Protein AF-A0A0B1RYS3-F1 (afdb_monomer)

Mean predicted aligned error: 15.52 Å

Solvent-accessible surface area (backbone atoms only — not comparable to full-atom values): 4957 Å² total; per-residue (Å²): 129,90,84,82,63,66,102,83,60,78,51,73,67,55,52,51,53,50,51,53,38,47,72,74,70,48,78,71,86,69,83,69,88,70,93,64,90,81,69,82,69,56,69,69,56,53,53,60,50,58,72,47,41,63,65,52,52,52,50,35,63,77,51,75,53,78,80,68,88,78,81,84,127

Secondary structure (DSSP, 8-state):
-TTS--TTPPPHHHHHHHHHHHHTT----SPP--SS------HHHHHHHHHTHHHHHHHHHHTTTTT------

Structure (mmCIF, N/CA/C/O backbone):
data_AF-A0A0B1RYS3-F1
#
_entry.id   AF-A0A0B1RYS3-F1
#
loop_
_atom_site.group_PDB
_atom_site.id
_atom_site.type_symbol
_atom_site.label_atom_id
_atom_site.label_alt_id
_atom_site.label_comp_id
_atom_site.label_asym_id
_atom_site.label_entity_id
_atom_site.label_seq_id
_atom_site.pdbx_PDB_ins_code
_atom_site.Cartn_x
_atom_site.Cartn_y
_atom_site.Cartn_z
_atom_site.occupancy
_atom_site.B_iso_or_equiv
_atom_site.auth_seq_id
_atom_site.auth_comp_id
_atom_site.auth_asym_id
_atom_site.auth_atom_id
_atom_site.pdbx_PDB_model_num
ATOM 1 N N . MET A 1 1 ? -16.162 3.832 -23.147 1.00 47.16 1 MET A N 1
ATOM 2 C CA . MET A 1 1 ? -15.979 2.912 -21.999 1.00 47.16 1 MET A CA 1
ATOM 3 C C . MET A 1 1 ? -16.754 3.298 -20.738 1.00 47.16 1 MET A C 1
ATOM 5 O O . MET A 1 1 ? -17.099 2.396 -19.993 1.00 47.16 1 MET A O 1
ATOM 9 N N . CYS A 1 2 ? -17.156 4.560 -20.530 1.00 46.41 2 CYS A N 1
ATOM 10 C CA . CYS A 1 2 ? -18.007 4.969 -19.393 1.00 46.41 2 CYS A CA 1
ATOM 11 C C . CYS A 1 2 ? -19.528 4.826 -19.624 1.00 46.41 2 CYS A C 1
ATOM 13 O O . CYS A 1 2 ? -20.293 5.653 -19.142 1.00 46.41 2 CYS A O 1
ATOM 15 N N . LYS A 1 3 ? -19.988 3.829 -20.393 1.00 52.59 3 LYS A N 1
ATOM 16 C CA . LYS A 1 3 ? -21.433 3.648 -20.655 1.00 52.59 3 LYS A CA 1
ATOM 17 C C . LYS A 1 3 ? -21.981 2.269 -20.267 1.00 52.59 3 LYS A C 1
ATOM 19 O O . LYS A 1 3 ? -23.177 2.062 -20.385 1.00 52.59 3 LYS A O 1
ATOM 24 N N . VAL A 1 4 ? -21.131 1.342 -19.807 1.00 66.12 4 VAL A N 1
ATOM 25 C CA . VAL A 1 4 ? -21.521 -0.074 -19.612 1.00 66.12 4 VAL A CA 1
ATOM 26 C C . VAL A 1 4 ? -21.302 -0.584 -18.181 1.00 66.12 4 VAL A C 1
ATOM 28 O O . VAL A 1 4 ? -21.865 -1.605 -17.812 1.00 66.12 4 VAL A O 1
ATOM 31 N N . HIS A 1 5 ? -20.556 0.125 -17.329 1.00 52.09 5 HIS A N 1
ATOM 32 C CA . HIS A 1 5 ? -20.287 -0.334 -15.963 1.00 52.09 5 HIS A CA 1
ATOM 33 C C . HIS A 1 5 ? -20.602 0.767 -14.939 1.00 52.09 5 HIS A C 1
ATOM 35 O O . HIS A 1 5 ? -20.323 1.939 -15.187 1.00 52.09 5 HIS A O 1
ATOM 41 N N . GLY A 1 6 ? -21.263 0.385 -13.836 1.00 60.22 6 GLY A N 1
ATOM 42 C CA . GLY A 1 6 ? -21.630 1.252 -12.705 1.00 60.22 6 GLY A CA 1
ATOM 43 C C . GLY A 1 6 ? -20.431 1.634 -11.829 1.00 60.22 6 GLY A C 1
ATOM 44 O O . GLY A 1 6 ? -19.300 1.465 -12.257 1.00 60.22 6 GLY A O 1
ATOM 45 N N . VAL A 1 7 ? -20.680 2.110 -10.600 1.00 54.28 7 VAL A N 1
ATOM 46 C CA . VAL A 1 7 ? -19.782 2.817 -9.634 1.00 54.28 7 VAL A CA 1
ATOM 47 C C . VAL A 1 7 ? -18.370 2.219 -9.391 1.00 54.28 7 VAL A C 1
ATOM 49 O O . VAL A 1 7 ? -17.541 2.835 -8.738 1.00 54.28 7 VAL A O 1
ATOM 52 N N . ASN A 1 8 ? -18.030 1.076 -9.979 1.00 59.59 8 ASN A N 1
ATOM 53 C CA . ASN A 1 8 ? -16.731 0.409 -9.892 1.00 59.59 8 ASN A CA 1
ATOM 54 C C . ASN A 1 8 ? -15.890 0.505 -11.191 1.00 59.59 8 ASN A C 1
ATOM 56 O O . ASN A 1 8 ? -15.083 -0.376 -11.488 1.00 59.59 8 ASN A O 1
ATOM 60 N N . VAL A 1 9 ? -16.105 1.537 -12.022 1.00 64.06 9 VAL A N 1
ATOM 61 C CA . VAL A 1 9 ? -15.294 1.759 -13.236 1.00 64.06 9 VAL A CA 1
ATOM 62 C C . VAL A 1 9 ? -13.959 2.399 -12.873 1.00 64.06 9 VAL A C 1
ATOM 64 O O . VAL A 1 9 ? -13.907 3.383 -12.137 1.00 64.06 9 VAL A O 1
ATOM 67 N N . LEU A 1 10 ? -12.875 1.875 -13.452 1.00 68.44 10 LEU A N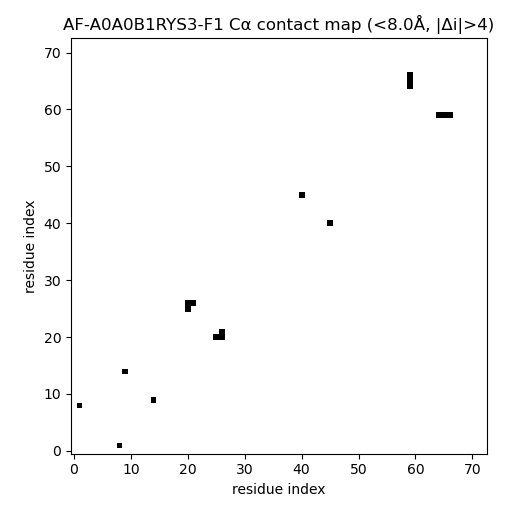 1
ATOM 68 C CA . LEU A 1 10 ? -11.546 2.478 -13.376 1.00 68.44 10 LEU A CA 1
ATOM 69 C C . LEU A 1 10 ? -11.603 3.951 -13.803 1.00 68.44 10 LEU A C 1
ATOM 71 O O . LEU A 1 10 ? -12.145 4.292 -14.858 1.00 68.44 10 LEU A O 1
ATOM 75 N N . SER A 1 11 ? -11.018 4.836 -12.996 1.00 78.56 11 SER A N 1
ATOM 76 C CA . SER A 1 11 ? -10.950 6.255 -13.338 1.00 78.56 11 SER A CA 1
ATOM 77 C C . SER A 1 11 ? -10.179 6.466 -14.646 1.00 78.56 11 SER A C 1
ATOM 79 O O . SER A 1 11 ? -9.331 5.656 -15.034 1.00 78.56 11 SER A O 1
ATOM 81 N N . GLN A 1 12 ? -10.414 7.597 -15.321 1.00 79.94 12 GLN A N 1
ATOM 82 C CA . GLN A 1 12 ? -9.676 7.937 -16.545 1.00 79.94 12 GLN A CA 1
ATOM 83 C C . GLN A 1 12 ? -8.153 7.912 -16.333 1.00 79.94 12 GLN A C 1
ATOM 85 O O . GLN A 1 12 ? -7.411 7.553 -17.244 1.00 79.94 12 GLN A O 1
ATOM 90 N N . MET A 1 13 ? -7.692 8.261 -15.128 1.00 78.50 13 MET A N 1
ATOM 91 C CA . MET A 1 13 ? -6.283 8.197 -14.744 1.00 78.50 13 MET A CA 1
ATOM 92 C C . MET A 1 13 ? -5.759 6.757 -14.750 1.00 78.50 13 MET A C 1
ATOM 94 O O . MET A 1 13 ? -4.707 6.484 -15.324 1.00 78.50 13 MET A O 1
ATOM 98 N N . ILE A 1 14 ? -6.514 5.819 -14.173 1.00 83.38 14 ILE A N 1
ATOM 99 C CA . ILE A 1 14 ? -6.130 4.406 -14.152 1.00 83.38 14 ILE A CA 1
ATOM 100 C C . ILE A 1 14 ? -6.086 3.848 -15.582 1.00 83.38 14 ILE A C 1
ATOM 102 O O . ILE A 1 14 ? -5.115 3.188 -15.946 1.00 83.38 14 ILE A O 1
ATOM 106 N N . CYS A 1 15 ? -7.066 4.184 -16.426 1.00 86.19 15 CYS A N 1
ATOM 107 C CA . CYS A 1 15 ? -7.068 3.788 -17.838 1.00 86.19 15 CYS A CA 1
ATOM 108 C C . CYS A 1 15 ? -5.823 4.288 -18.590 1.00 86.19 15 CYS A C 1
ATOM 110 O O . CYS A 1 15 ? -5.210 3.525 -19.336 1.00 86.19 15 CYS A O 1
ATOM 112 N N . LYS A 1 16 ? -5.418 5.548 -18.371 1.00 88.88 16 LYS A N 1
ATOM 113 C CA . LYS A 1 16 ? -4.197 6.116 -18.969 1.00 88.88 16 LYS A CA 1
ATOM 114 C C . LYS A 1 16 ? -2.941 5.376 -18.506 1.00 88.88 16 LYS A C 1
ATOM 116 O O . LYS A 1 16 ? -2.112 5.016 -19.337 1.00 88.88 16 LYS A O 1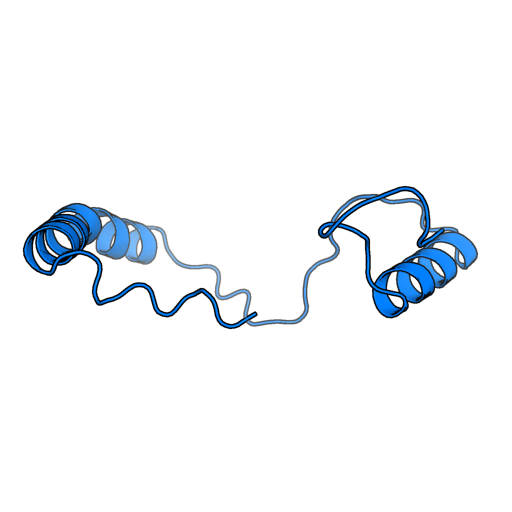
ATOM 121 N N . ASN A 1 17 ? -2.826 5.096 -17.208 1.00 87.44 17 ASN A N 1
ATOM 122 C CA . ASN A 1 17 ? -1.676 4.381 -16.651 1.00 87.44 17 ASN A CA 1
ATOM 123 C C . ASN A 1 17 ? -1.556 2.956 -17.209 1.00 87.44 17 ASN A C 1
ATOM 125 O O . ASN A 1 17 ? -0.461 2.537 -17.587 1.00 87.44 17 ASN A O 1
ATOM 129 N N . TRP A 1 18 ? -2.674 2.233 -17.330 1.00 90.31 18 TRP A N 1
ATOM 130 C CA . TRP A 1 18 ? -2.693 0.914 -17.967 1.00 90.31 18 TRP A CA 1
ATOM 131 C C . TRP A 1 18 ? -2.303 0.974 -19.440 1.00 90.31 18 TRP A C 1
ATOM 133 O O . TRP A 1 18 ? -1.504 0.154 -19.887 1.00 90.31 18 TRP A O 1
ATOM 143 N N . PHE A 1 19 ? -2.805 1.962 -20.184 1.00 91.19 19 PHE A N 1
ATOM 144 C CA . PHE A 1 19 ? -2.448 2.118 -21.591 1.00 91.19 19 PHE A CA 1
ATOM 145 C C . PHE A 1 19 ? -0.941 2.337 -21.767 1.00 91.19 19 PHE A C 1
ATOM 147 O O . PHE A 1 19 ? -0.326 1.668 -22.593 1.00 91.19 19 PHE A O 1
ATOM 154 N N . THR A 1 20 ? -0.324 3.191 -20.946 1.00 91.56 20 THR A N 1
ATOM 155 C CA . THR A 1 20 ? 1.134 3.399 -20.943 1.00 91.56 20 THR A CA 1
A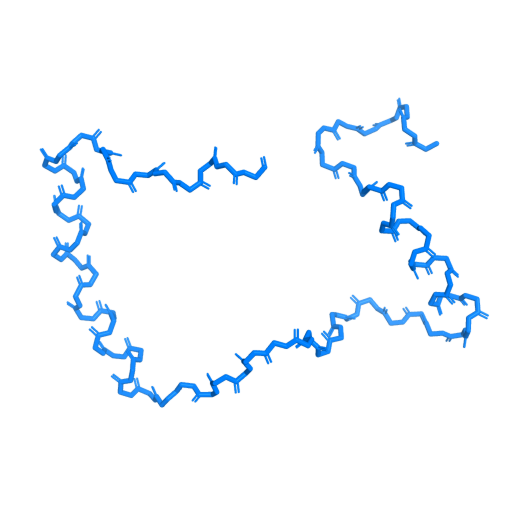TOM 156 C C . THR A 1 20 ? 1.899 2.122 -20.587 1.00 91.56 20 THR A C 1
ATOM 158 O O . THR A 1 20 ? 2.866 1.785 -21.269 1.00 91.56 20 THR A O 1
ATOM 161 N N . LYS A 1 21 ? 1.451 1.383 -19.562 1.00 90.62 21 LYS A N 1
ATOM 162 C CA . LYS A 1 21 ? 2.068 0.116 -19.130 1.00 90.62 21 LYS A CA 1
ATOM 163 C C . LYS A 1 21 ? 2.041 -0.939 -20.242 1.00 90.62 21 LYS A C 1
ATOM 165 O O . LYS A 1 21 ? 3.049 -1.581 -20.518 1.00 90.62 21 LYS A O 1
ATOM 170 N N . PHE A 1 22 ? 0.911 -1.079 -20.930 1.00 93.12 22 PHE A N 1
ATOM 171 C CA . PHE A 1 22 ? 0.788 -2.007 -22.054 1.00 93.12 22 PHE A CA 1
ATOM 172 C C . PHE A 1 22 ? 1.570 -1.534 -23.284 1.00 93.12 22 PHE A C 1
ATOM 174 O O . PHE A 1 22 ? 2.170 -2.353 -23.978 1.00 93.12 22 PHE A O 1
ATOM 181 N N . ARG A 1 23 ? 1.645 -0.219 -23.529 1.00 93.31 23 ARG A N 1
ATOM 182 C CA . ARG A 1 23 ? 2.451 0.361 -24.618 1.00 93.31 23 ARG A CA 1
ATOM 183 C C . ARG A 1 23 ? 3.948 0.079 -24.454 1.00 93.31 23 ARG A C 1
ATOM 185 O O . ARG A 1 23 ? 4.635 -0.043 -25.461 1.00 93.31 23 ARG A O 1
ATOM 192 N N . SER A 1 24 ? 4.445 -0.037 -23.221 1.00 93.69 24 SER A N 1
ATOM 193 C CA . SER A 1 24 ? 5.842 -0.395 -22.937 1.00 93.69 24 SER A CA 1
ATOM 194 C C . SER A 1 24 ? 6.114 -1.906 -22.948 1.00 93.69 24 SER A C 1
ATOM 196 O O . SER A 1 24 ? 7.217 -2.327 -22.610 1.00 93.69 24 SER A O 1
ATOM 198 N N . GLY A 1 25 ? 5.130 -2.729 -23.334 1.00 92.75 25 GLY A N 1
ATOM 199 C CA . GLY A 1 25 ? 5.262 -4.187 -23.405 1.00 92.75 25 GLY A CA 1
ATOM 200 C C . GLY A 1 25 ? 5.091 -4.905 -22.063 1.00 92.75 25 GLY A C 1
ATOM 201 O O . GLY A 1 25 ? 5.271 -6.119 -21.989 1.00 92.75 25 GLY A O 1
ATOM 202 N N . ASN A 1 26 ? 4.722 -4.192 -20.993 1.00 89.44 26 ASN A N 1
ATOM 203 C CA . ASN A 1 26 ? 4.447 -4.797 -19.695 1.00 89.44 26 ASN A CA 1
ATOM 204 C C . ASN A 1 26 ? 2.958 -5.154 -19.570 1.00 89.44 26 ASN A C 1
ATOM 206 O O . ASN A 1 26 ? 2.141 -4.337 -19.155 1.00 89.44 26 ASN A O 1
ATOM 210 N N . PHE A 1 27 ? 2.615 -6.406 -19.869 1.00 91.00 27 PHE A N 1
ATOM 211 C CA . PHE A 1 27 ? 1.248 -6.933 -19.759 1.00 91.00 27 PHE A CA 1
ATOM 212 C C . PHE A 1 27 ? 0.931 -7.564 -18.395 1.00 91.00 27 PHE A C 1
ATOM 214 O O . PHE A 1 27 ? -0.102 -8.212 -18.238 1.00 91.00 27 PHE A O 1
ATOM 221 N N . SER A 1 28 ? 1.802 -7.393 -17.394 1.00 88.19 28 SER A N 1
ATOM 222 C CA . SER A 1 28 ? 1.577 -7.969 -16.068 1.00 88.19 28 SER A CA 1
ATOM 223 C C . SER A 1 28 ? 0.336 -7.361 -15.415 1.00 88.19 28 SER A C 1
ATOM 225 O O . SER A 1 28 ? 0.193 -6.138 -15.343 1.00 88.19 28 SER A O 1
ATOM 227 N N . LEU A 1 29 ? -0.537 -8.217 -14.888 1.00 85.81 29 LEU A N 1
ATOM 228 C CA . LEU A 1 29 ? -1.699 -7.812 -14.093 1.00 85.81 29 LEU A CA 1
ATOM 229 C C . LEU A 1 29 ? -1.383 -7.687 -12.599 1.00 85.81 29 LEU A C 1
ATOM 231 O O . LEU A 1 29 ? -2.239 -7.263 -11.832 1.00 85.81 29 LEU A O 1
ATOM 235 N N . GLN A 1 30 ? -0.165 -8.049 -12.190 1.00 84.06 30 GLN A N 1
ATOM 236 C CA . GLN A 1 30 ? 0.251 -7.961 -10.797 1.00 84.06 30 GLN A CA 1
ATOM 237 C C . GLN A 1 30 ? 0.394 -6.498 -10.374 1.00 84.06 30 GLN A C 1
ATOM 239 O O . GLN A 1 30 ? 0.899 -5.656 -11.134 1.00 84.06 30 GLN A O 1
ATOM 244 N N . ASP A 1 31 ? -0.021 -6.225 -9.139 1.00 78.06 31 ASP A N 1
ATOM 245 C CA . ASP A 1 31 ? 0.248 -4.957 -8.481 1.00 78.06 31 ASP A CA 1
ATOM 246 C C . ASP A 1 31 ? 1.766 -4.791 -8.351 1.00 78.06 31 ASP A C 1
ATOM 248 O O . ASP A 1 31 ? 2.470 -5.643 -7.810 1.00 78.06 31 ASP A O 1
ATOM 252 N N . GLY A 1 32 ? 2.284 -3.684 -8.884 1.00 74.31 32 GLY A N 1
ATOM 253 C CA . GLY A 1 32 ? 3.669 -3.303 -8.640 1.00 74.31 32 GLY A CA 1
ATOM 254 C C . GLY A 1 32 ? 3.869 -2.954 -7.167 1.00 74.31 32 GLY A C 1
ATOM 255 O O . GLY A 1 32 ? 2.920 -2.582 -6.473 1.00 74.31 32 GLY A O 1
ATOM 256 N N . GLN A 1 33 ? 5.114 -3.022 -6.696 1.00 74.44 33 GLN A N 1
ATOM 257 C CA . GLN A 1 33 ? 5.461 -2.528 -5.366 1.00 74.44 33 GLN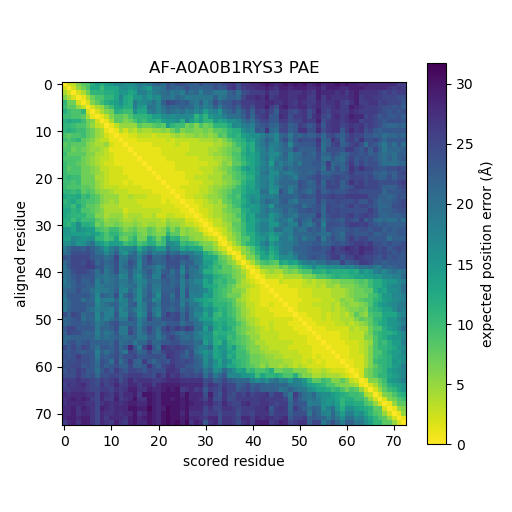 A CA 1
ATOM 258 C C . GLN A 1 33 ? 5.013 -1.064 -5.246 1.00 74.44 33 GLN A C 1
ATOM 260 O O . GLN A 1 33 ? 5.543 -0.177 -5.918 1.00 74.44 33 GLN A O 1
ATOM 265 N N . ARG A 1 34 ? 4.004 -0.807 -4.410 1.00 73.50 34 ARG A N 1
ATOM 266 C CA . ARG A 1 34 ? 3.492 0.548 -4.199 1.00 73.50 34 ARG A CA 1
ATOM 267 C C . ARG A 1 34 ? 4.547 1.351 -3.447 1.00 73.50 34 ARG A C 1
ATOM 269 O O . ARG A 1 34 ? 5.045 0.909 -2.415 1.00 73.50 34 ARG A O 1
ATOM 276 N N . SER A 1 35 ? 4.876 2.539 -3.946 1.00 66.88 35 SER A N 1
ATOM 277 C CA . SER A 1 35 ? 5.751 3.467 -3.232 1.00 66.88 35 SER A CA 1
ATOM 278 C C . SER A 1 35 ? 5.037 3.959 -1.970 1.00 66.88 35 SER A C 1
ATOM 280 O O . SER A 1 35 ? 4.090 4.741 -2.039 1.00 66.88 35 SER A O 1
ATOM 282 N N . GLY A 1 36 ? 5.471 3.465 -0.818 1.00 68.44 36 GLY A N 1
ATOM 283 C CA . GLY A 1 36 ? 4.959 3.783 0.511 1.00 68.44 36 GLY A CA 1
ATOM 284 C C . GLY A 1 36 ? 5.840 3.105 1.558 1.00 68.44 36 GLY A C 1
ATOM 285 O O . GLY A 1 36 ? 6.728 2.332 1.202 1.00 68.44 36 GLY A O 1
ATOM 286 N N . ARG A 1 37 ? 5.631 3.374 2.855 1.00 63.28 37 ARG A N 1
ATOM 287 C CA . ARG A 1 37 ? 6.325 2.605 3.902 1.00 63.28 37 ARG A CA 1
ATOM 288 C C . ARG A 1 37 ? 5.844 1.157 3.857 1.00 63.28 37 ARG A C 1
ATOM 290 O O . ARG A 1 37 ? 4.865 0.813 4.516 1.00 63.28 37 ARG A O 1
ATOM 297 N N . THR A 1 38 ? 6.583 0.296 3.173 1.00 62.12 38 THR A N 1
ATOM 298 C CA . THR A 1 38 ? 6.652 -1.125 3.507 1.00 62.12 38 THR A CA 1
ATOM 299 C C . THR A 1 38 ? 7.436 -1.237 4.811 1.00 62.12 38 THR A C 1
ATOM 301 O O . THR A 1 38 ? 8.598 -1.624 4.838 1.00 62.12 38 THR A O 1
ATOM 304 N N . ALA A 1 39 ? 6.824 -0.799 5.913 1.00 62.47 39 ALA A N 1
ATOM 305 C CA . ALA A 1 39 ? 7.285 -1.231 7.218 1.00 62.47 39 ALA A CA 1
ATOM 306 C C . ALA A 1 39 ? 6.866 -2.691 7.302 1.00 62.47 39 ALA A C 1
ATOM 308 O O . ALA A 1 39 ? 5.719 -2.964 7.653 1.00 62.47 39 ALA A O 1
ATOM 309 N N . GLU A 1 40 ? 7.750 -3.598 6.894 1.00 70.25 40 GLU A N 1
ATOM 310 C CA . GLU A 1 40 ? 7.626 -4.999 7.261 1.00 70.25 40 GLU A CA 1
ATOM 311 C C . GLU A 1 40 ? 7.404 -5.016 8.776 1.00 70.25 40 GLU A C 1
ATOM 313 O O . GLU A 1 40 ? 8.176 -4.449 9.553 1.00 70.25 40 GLU A O 1
ATOM 318 N N . LYS A 1 41 ? 6.210 -5.447 9.176 1.00 76.69 41 LYS A N 1
ATOM 319 C CA . LYS A 1 41 ? 5.812 -5.435 10.574 1.00 76.69 41 LYS A CA 1
ATOM 320 C C . LYS A 1 41 ? 6.199 -6.782 11.143 1.00 76.69 41 LYS A C 1
ATOM 322 O O . LYS A 1 41 ? 5.811 -7.808 10.598 1.00 76.69 41 LYS A O 1
ATOM 327 N N . ASP A 1 42 ? 6.907 -6.771 12.263 1.00 83.75 42 ASP A N 1
ATOM 328 C CA . ASP A 1 42 ? 7.233 -8.016 12.948 1.00 83.75 42 ASP A CA 1
ATOM 329 C C . ASP A 1 42 ? 5.961 -8.763 13.357 1.00 83.75 42 ASP A C 1
ATOM 331 O O . ASP A 1 42 ? 4.940 -8.152 13.681 1.00 83.75 42 ASP A O 1
ATOM 335 N N . GLN A 1 43 ? 6.045 -10.086 13.459 1.00 86.44 43 GLN A N 1
ATOM 336 C CA . GLN A 1 43 ? 4.958 -10.949 13.931 1.00 86.44 43 GLN A CA 1
ATOM 337 C C . GLN A 1 43 ? 4.293 -10.417 15.220 1.00 86.44 43 GLN A C 1
ATOM 339 O O . GLN A 1 43 ? 3.069 -10.331 15.320 1.00 86.44 43 GLN A O 1
ATOM 344 N N . LYS A 1 44 ? 5.101 -9.920 16.168 1.00 87.38 44 LYS A N 1
ATOM 345 C CA . LYS A 1 44 ? 4.637 -9.320 17.433 1.00 87.38 44 LYS A CA 1
ATOM 346 C C . LYS A 1 44 ? 3.750 -8.086 17.238 1.00 87.38 44 LYS A C 1
ATOM 348 O O . LYS A 1 44 ? 2.926 -7.769 18.094 1.00 87.38 44 LYS A O 1
ATOM 353 N N . PHE A 1 45 ? 3.930 -7.335 16.152 1.00 86.44 45 PHE A N 1
ATOM 354 C CA . PHE A 1 45 ? 3.053 -6.215 15.816 1.00 86.44 45 PHE A CA 1
ATOM 355 C C . PHE A 1 45 ? 1.644 -6.710 15.487 1.00 86.44 45 PHE A C 1
ATOM 357 O O . PHE A 1 45 ? 0.678 -6.169 16.030 1.00 86.44 45 PHE A O 1
ATOM 364 N N . TYR A 1 46 ? 1.537 -7.753 14.663 1.00 85.50 46 TYR A N 1
ATOM 365 C CA . TYR A 1 46 ? 0.255 -8.349 14.305 1.00 85.50 46 TYR A CA 1
ATOM 366 C C . TYR A 1 46 ? -0.404 -9.028 15.505 1.00 85.50 46 TYR A C 1
ATOM 368 O O . TYR A 1 46 ? -1.570 -8.756 15.772 1.00 85.50 46 TYR A O 1
ATOM 376 N N . GLU A 1 47 ? 0.340 -9.801 16.297 1.00 91.00 47 GLU A N 1
ATOM 377 C CA . GLU A 1 47 ? -0.170 -10.450 17.516 1.00 91.00 47 GLU A CA 1
ATOM 378 C C . GLU A 1 47 ? -0.774 -9.443 18.503 1.00 91.00 47 GLU A C 1
ATOM 380 O O . GLU A 1 47 ? -1.902 -9.615 18.969 1.00 91.00 47 GLU A O 1
ATOM 385 N N . ARG A 1 48 ? -0.072 -8.334 18.775 1.00 88.75 48 ARG A N 1
ATOM 386 C CA . ARG A 1 48 ? -0.591 -7.262 19.644 1.00 88.75 48 ARG A CA 1
ATOM 387 C C . ARG A 1 48 ? -1.838 -6.588 19.078 1.00 88.75 48 ARG A C 1
ATOM 389 O O . ARG A 1 48 ? -2.670 -6.110 19.844 1.00 88.75 48 ARG A O 1
ATOM 396 N N . GLY A 1 49 ? -1.940 -6.486 17.755 1.00 87.38 49 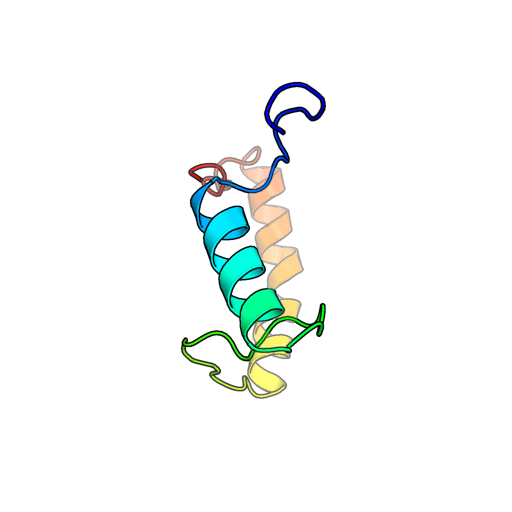GLY A N 1
ATOM 397 C CA . GLY A 1 49 ? -3.122 -5.947 17.091 1.00 87.38 49 GLY A CA 1
ATOM 398 C C . GLY A 1 49 ? -4.308 -6.896 17.224 1.00 87.38 49 GLY A C 1
ATOM 399 O O . GLY A 1 49 ? -5.365 -6.482 17.693 1.00 87.38 49 GLY A O 1
ATOM 400 N N . ILE A 1 50 ? -4.100 -8.165 16.865 1.00 91.81 50 ILE A N 1
ATOM 401 C CA . ILE A 1 50 ? -5.123 -9.214 16.813 1.00 91.81 50 ILE A CA 1
ATOM 402 C C . ILE A 1 50 ? -5.687 -9.511 18.202 1.00 91.81 50 ILE A C 1
ATOM 404 O O . ILE A 1 50 ? -6.902 -9.567 18.362 1.00 91.81 50 ILE A O 1
ATOM 408 N N . THR A 1 51 ? -4.834 -9.608 19.224 1.00 94.06 51 THR A N 1
ATOM 409 C CA . THR A 1 51 ? -5.267 -9.842 20.617 1.00 94.06 51 THR A CA 1
ATOM 410 C C . THR A 1 51 ? -6.184 -8.744 21.157 1.00 94.06 51 THR A C 1
ATOM 412 O O . THR A 1 51 ? -7.046 -9.021 21.981 1.00 94.06 51 THR A O 1
ATOM 415 N N . LYS A 1 52 ? -6.054 -7.510 20.658 1.00 88.75 52 LYS A N 1
ATOM 416 C CA . LYS A 1 52 ? -6.894 -6.367 21.052 1.00 88.75 52 LYS A CA 1
ATOM 417 C C . LYS A 1 52 ? -8.125 -6.173 20.167 1.00 88.75 52 LYS A C 1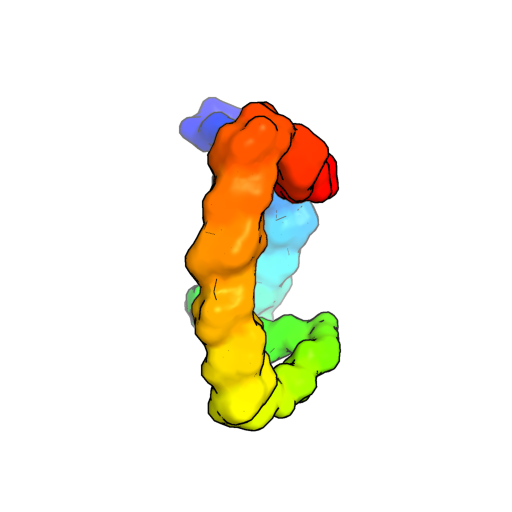
ATOM 419 O O . LYS A 1 52 ? -8.918 -5.268 20.429 1.00 88.75 52 LYS A O 1
ATOM 424 N N . LEU A 1 53 ? -8.290 -6.964 19.103 1.00 88.38 53 LEU A N 1
ATOM 425 C CA . LEU A 1 53 ? -9.448 -6.846 18.215 1.00 88.38 53 LEU A CA 1
ATOM 426 C C . LEU A 1 53 ? -10.768 -7.142 18.938 1.00 88.38 53 LEU A C 1
ATOM 428 O O . LEU A 1 53 ? -11.664 -6.315 18.790 1.00 88.38 53 LEU A O 1
ATOM 432 N N . PRO A 1 54 ? -10.915 -8.221 19.735 1.00 91.12 54 PRO A N 1
ATOM 433 C CA . PRO A 1 54 ? -12.186 -8.524 20.394 1.00 91.12 54 PRO A CA 1
ATOM 434 C C . PRO A 1 54 ? -12.702 -7.367 21.259 1.00 91.12 54 PRO A C 1
ATOM 436 O O . PRO A 1 54 ? -13.851 -6.965 21.117 1.00 91.12 54 PRO A O 1
ATOM 439 N N . GLU A 1 55 ? -11.833 -6.746 22.062 1.00 88.62 55 GLU A N 1
ATOM 440 C CA . GLU A 1 55 ? -12.186 -5.591 22.904 1.00 88.62 55 GLU A CA 1
ATOM 441 C C . GLU A 1 55 ? -12.618 -4.368 22.083 1.00 88.62 55 GLU A C 1
ATOM 443 O O . GLU A 1 55 ? -13.545 -3.645 22.451 1.00 88.62 55 GLU A O 1
ATOM 448 N N . ARG A 1 56 ? -11.941 -4.108 20.957 1.00 84.75 56 ARG A N 1
ATOM 449 C CA . ARG A 1 56 ? -12.294 -3.003 20.053 1.00 84.75 56 ARG A CA 1
ATOM 450 C C . ARG A 1 56 ? -13.640 -3.249 19.380 1.00 84.75 56 ARG A C 1
ATOM 452 O O . ARG A 1 56 ? -14.448 -2.329 19.309 1.00 84.75 56 ARG A O 1
ATOM 459 N N . TRP A 1 57 ? -13.878 -4.472 18.914 1.00 83.19 57 TRP A N 1
ATOM 460 C CA . TRP A 1 57 ? -15.143 -4.869 18.297 1.00 83.19 57 TRP A CA 1
ATOM 461 C C . TRP A 1 57 ? -16.299 -4.805 19.289 1.00 83.19 57 TRP A C 1
ATOM 463 O O . TRP A 1 57 ? -17.351 -4.271 18.947 1.00 83.19 57 TRP A O 1
ATOM 473 N N . GLN A 1 58 ? -16.087 -5.250 20.527 1.00 86.38 58 GLN A N 1
ATOM 474 C CA . GLN A 1 58 ? -17.093 -5.157 21.580 1.00 86.38 58 GLN A CA 1
ATOM 475 C C . GLN A 1 58 ? -17.496 -3.697 21.844 1.00 86.38 58 GLN A C 1
ATOM 477 O O . GLN A 1 58 ? -18.681 -3.377 21.837 1.00 86.38 58 GLN A O 1
ATOM 482 N N . LYS A 1 59 ? -16.523 -2.780 21.941 1.00 84.12 59 LYS A N 1
ATOM 483 C CA . LYS A 1 59 ? -16.801 -1.340 22.083 1.00 84.12 59 LYS A CA 1
ATOM 484 C C . LYS A 1 59 ? -17.580 -0.754 20.905 1.00 84.12 59 LYS A C 1
ATOM 486 O O . LYS A 1 59 ? -18.426 0.105 21.111 1.00 84.12 59 LYS A O 1
ATOM 491 N N . ILE A 1 60 ? -17.310 -1.195 19.674 1.00 79.19 60 ILE A N 1
ATOM 492 C CA . ILE A 1 60 ? -18.041 -0.726 18.482 1.00 79.19 60 ILE A CA 1
ATOM 493 C C . ILE A 1 60 ? -19.510 -1.160 18.535 1.00 79.19 60 ILE A C 1
ATOM 495 O O . ILE A 1 60 ? -20.386 -0.373 18.172 1.00 79.19 60 ILE A O 1
ATOM 499 N N . ILE A 1 61 ? -19.772 -2.386 18.996 1.00 82.62 61 ILE A N 1
ATOM 500 C CA . ILE A 1 61 ? -21.129 -2.918 19.178 1.00 82.62 61 ILE A CA 1
ATOM 501 C C . ILE A 1 61 ? -21.860 -2.120 20.265 1.00 82.62 61 ILE A C 1
ATOM 503 O O . ILE A 1 61 ? -22.982 -1.674 20.044 1.00 82.62 61 ILE A O 1
ATOM 507 N N . GLU A 1 62 ? -21.199 -1.866 21.398 1.00 80.31 62 GLU A N 1
ATOM 508 C CA . GLU A 1 62 ? -21.747 -1.074 22.509 1.00 80.31 62 GLU A CA 1
ATOM 509 C C . GLU A 1 62 ? -21.988 0.402 22.131 1.00 80.31 62 GLU A C 1
ATOM 511 O O . GLU A 1 62 ? -22.905 1.035 22.649 1.00 80.31 62 GLU A O 1
ATOM 516 N N . GLN A 1 63 ? -21.196 0.956 21.206 1.00 74.81 63 GLN A N 1
ATOM 517 C CA . GLN A 1 63 ? -21.291 2.347 20.740 1.00 74.81 63 GLN A CA 1
ATOM 518 C C . GLN A 1 63 ? -22.095 2.513 19.437 1.00 7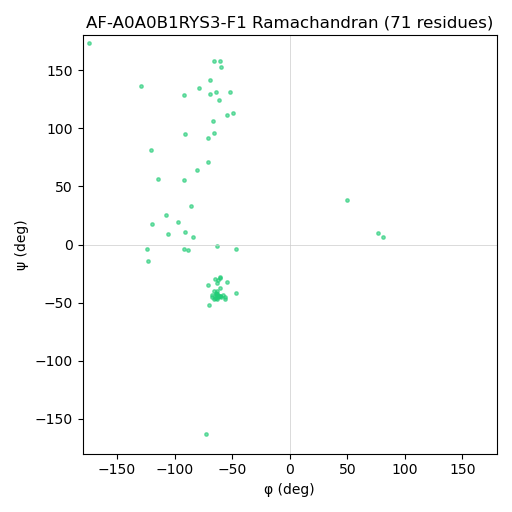4.81 63 GLN A C 1
ATOM 520 O O . GLN A 1 63 ? -21.940 3.526 18.753 1.00 74.81 63 GLN A O 1
ATOM 525 N N . ASN A 1 64 ? -22.940 1.542 19.065 1.00 68.56 64 ASN A N 1
ATOM 526 C CA . ASN A 1 64 ? -23.800 1.603 17.871 1.00 68.56 64 ASN A CA 1
ATOM 527 C C . ASN A 1 64 ? -23.052 1.994 16.576 1.00 68.56 64 ASN A C 1
ATOM 529 O O . ASN A 1 64 ? -23.561 2.752 15.752 1.00 68.56 64 ASN A O 1
ATOM 533 N N . GLY A 1 65 ? -21.819 1.513 16.388 1.00 62.97 65 GLY A N 1
ATOM 534 C CA . GLY A 1 65 ? -21.074 1.742 15.144 1.00 62.97 65 GLY A CA 1
ATOM 535 C C . GLY A 1 65 ? -20.463 3.141 14.968 1.00 62.97 65 GLY A C 1
ATOM 536 O O . GLY A 1 65 ? -19.918 3.422 13.897 1.00 62.97 65 GLY A O 1
ATOM 537 N N . ALA A 1 66 ? -20.466 3.995 16.002 1.00 59.88 66 ALA A N 1
ATOM 538 C CA . ALA A 1 66 ? -20.046 5.404 15.934 1.00 59.88 66 ALA A CA 1
ATOM 539 C C . ALA A 1 66 ? -18.563 5.668 15.565 1.00 59.88 66 ALA A C 1
ATOM 541 O O . ALA A 1 66 ? -18.159 6.821 15.441 1.00 59.88 66 ALA A O 1
ATOM 542 N N . SER A 1 67 ? -17.735 4.638 15.360 1.00 51.16 67 SER A N 1
ATOM 543 C CA . SER A 1 67 ? -16.320 4.790 14.964 1.00 51.16 67 SER A CA 1
ATOM 544 C C . SER A 1 67 ? -16.015 4.455 13.496 1.00 51.16 67 SER A C 1
ATOM 546 O O . SER A 1 67 ? -14.848 4.426 13.111 1.00 51.16 67 SER A O 1
ATOM 548 N N . THR A 1 68 ? -17.015 4.228 12.641 1.00 50.72 68 THR A N 1
ATOM 549 C CA . THR A 1 68 ? -16.779 3.942 11.211 1.00 50.72 68 THR A CA 1
ATOM 550 C C . THR A 1 68 ? -16.805 5.197 10.331 1.00 50.72 68 THR A C 1
ATOM 552 O O . THR A 1 68 ? -17.488 5.247 9.317 1.00 50.72 68 THR A O 1
ATOM 555 N N . ASN A 1 69 ? -15.977 6.200 10.644 1.00 49.50 69 ASN A N 1
ATOM 556 C CA . ASN A 1 69 ? -15.574 7.202 9.643 1.00 49.50 69 ASN A CA 1
ATOM 557 C C . ASN A 1 69 ? -14.439 6.638 8.766 1.00 49.50 69 ASN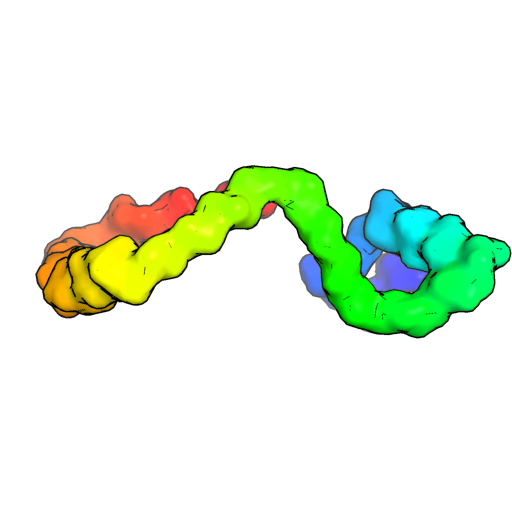 A C 1
ATOM 559 O O . ASN A 1 69 ? -13.304 7.105 8.788 1.00 49.50 69 ASN A O 1
ATOM 563 N N . VAL A 1 70 ? -14.748 5.579 8.014 1.00 46.91 70 VAL A N 1
ATOM 564 C CA . VAL A 1 70 ? -13.905 5.067 6.913 1.00 46.91 70 VAL A CA 1
ATOM 565 C C . VAL A 1 70 ? -14.633 5.085 5.565 1.00 46.91 70 VAL A C 1
ATOM 567 O O . VAL A 1 70 ? -14.173 4.475 4.608 1.00 46.91 70 VAL A O 1
ATOM 570 N N . LEU A 1 71 ? -15.726 5.847 5.451 1.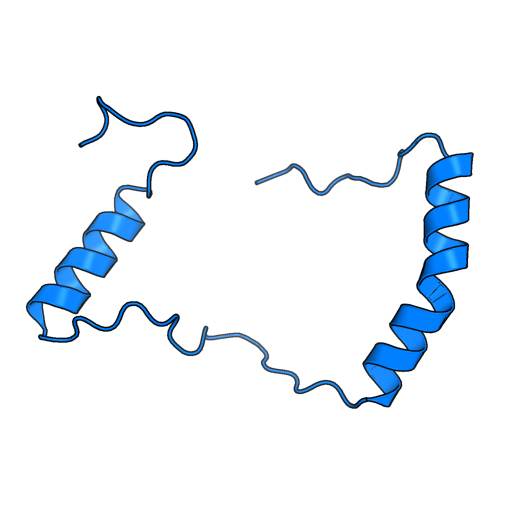00 41.12 71 LEU A N 1
ATOM 571 C CA . LEU A 1 71 ? -16.367 6.168 4.171 1.00 41.12 71 LEU A CA 1
ATOM 572 C C . LEU A 1 71 ? -16.269 7.668 3.855 1.00 41.12 71 LEU A C 1
ATOM 574 O O . LEU A 1 71 ? -17.266 8.337 3.612 1.00 41.12 71 LEU A O 1
ATOM 578 N N . SER A 1 72 ? -15.042 8.185 3.831 1.00 37.88 72 SER A N 1
ATOM 579 C CA . SER A 1 72 ? -14.691 9.319 2.973 1.00 37.88 72 SER A CA 1
ATOM 580 C C . SER A 1 72 ? -13.563 8.876 2.039 1.00 37.88 72 SER A C 1
ATOM 582 O O . SER A 1 72 ? -12.381 9.096 2.319 1.00 37.88 72 SER A O 1
ATOM 584 N N . LEU A 1 73 ? -13.953 8.181 0.970 1.00 36.00 73 LEU A N 1
ATOM 585 C CA . LEU A 1 73 ? -13.199 8.085 -0.279 1.00 36.00 73 LEU A CA 1
ATOM 586 C C . LEU A 1 73 ? -13.978 8.839 -1.352 1.00 36.00 73 LEU A C 1
ATOM 588 O O . LEU A 1 73 ? -15.218 8.667 -1.378 1.00 36.00 73 LEU A O 1
#

Sequence (73 aa):
MCKVHGVNVLSQMICKNWFTKFRSGNFSLQDGQRSGRTAEKDQKFYERGITKLPERWQKIIEQNGASTNVLSL

Organism: Oesophagostomum dentatum (NCBI:txid61180)

pLDDT: mean 75.33, std 15.84, range [36.0, 94.06]

Foldseek 3Di:
DVPPDPPPDDDPVRVVVVVVCVVVVNPDPDDDDDPDPPPVDDPVVVVVVVVCVVVVVVVCVVVVNVPPPPPPD

Radius of gyration: 19.71 Å; Cα contacts (8 Å, |Δi|>4): 9; chains: 1; bounding box: 31×20×48 Å

InterPro domains:
  IPR041426 Mos1 transposase, HTH domain [PF17906] (1-26)
  IPR052709 Transposase-Methyltransferase Hybrid [PTHR46060] (1-39)